Protein AF-A0A350PJL9-F1 (afdb_monomer_lite)

pLDDT: mean 74.06, std 8.81, range [49.69, 87.19]

Foldseek 3Di:
DPDDDPPDPPNDDQDQQQKWKAFPQQDDQDQLHDHRVQWDHKDDKDKDWDWDWDDDPPDTDTDTDDIDIDDMDIDGFADPGSGNLVSVVVLCVQQLDDDPPDPVSVPTDGDLVSNCNSRPKMKMFGADPVRDTPDIDIHGSDDDPDDDFQDDDDPPDPDTRD

Radius of gyration: 21.37 Å; chains: 1; bounding box: 62×48×53 Å

Structure (mmCIF, N/CA/C/O backbone):
data_AF-A0A350PJL9-F1
#
_entry.id   AF-A0A350PJL9-F1
#
loop_
_atom_site.group_PDB
_atom_site.id
_atom_site.type_symbol
_atom_site.label_atom_id
_atom_site.label_alt_id
_atom_site.label_comp_id
_atom_site.label_asym_id
_atom_site.label_entity_id
_atom_site.label_seq_id
_atom_site.pdbx_PDB_ins_code
_atom_site.Cartn_x
_atom_site.Cartn_y
_atom_site.Cartn_z
_atom_site.occupancy
_atom_site.B_iso_or_equiv
_atom_site.auth_seq_id
_atom_site.auth_comp_id
_atom_site.auth_asym_id
_atom_site.auth_atom_id
_atom_site.pdbx_PDB_model_num
ATOM 1 N N . MET A 1 1 ? -29.716 -19.886 12.839 1.00 49.69 1 MET A N 1
ATOM 2 C CA . MET A 1 1 ? -28.541 -18.990 12.849 1.00 49.69 1 MET A CA 1
ATOM 3 C C . MET A 1 1 ? -28.978 -17.708 13.531 1.00 49.69 1 MET A C 1
ATOM 5 O O . MET A 1 1 ? -29.815 -17.016 12.969 1.00 49.69 1 MET A O 1
ATOM 9 N N . ALA A 1 2 ? -28.559 -17.465 14.775 1.00 56.47 2 ALA A N 1
ATOM 10 C CA . ALA A 1 2 ? -28.915 -16.226 15.466 1.00 56.47 2 ALA A CA 1
ATOM 11 C C . ALA A 1 2 ? -28.361 -15.039 14.662 1.00 56.47 2 ALA A C 1
ATOM 13 O O . ALA A 1 2 ? -27.199 -15.070 14.257 1.00 56.47 2 ALA A O 1
ATOM 14 N N . SER A 1 3 ? -29.196 -14.040 14.373 1.00 57.94 3 SER A N 1
ATOM 15 C CA . SER A 1 3 ? -28.749 -12.837 13.674 1.00 57.94 3 SER A CA 1
ATOM 16 C C . SER A 1 3 ? -27.762 -12.092 14.570 1.00 57.94 3 SER A C 1
ATOM 18 O O . SER A 1 3 ? -28.158 -11.637 15.645 1.00 57.94 3 SER A O 1
ATOM 20 N N . LEU A 1 4 ? -26.503 -11.954 14.143 1.00 60.88 4 LEU A N 1
ATOM 21 C CA . LEU A 1 4 ? -25.601 -10.986 14.762 1.00 60.88 4 LEU A CA 1
ATOM 22 C C . LEU A 1 4 ? -26.215 -9.596 14.570 1.00 60.88 4 LEU A C 1
ATOM 24 O O . LEU A 1 4 ? -26.468 -9.169 13.445 1.00 60.88 4 LEU A O 1
ATOM 28 N N . PHE A 1 5 ? -26.486 -8.916 15.677 1.00 66.56 5 PHE A N 1
ATOM 29 C CA . PHE A 1 5 ? -27.060 -7.575 15.700 1.00 66.56 5 PHE A CA 1
ATOM 30 C C . PHE A 1 5 ? -26.157 -6.660 16.525 1.00 66.56 5 PHE A C 1
ATOM 32 O O . PHE A 1 5 ? -25.602 -7.110 17.524 1.00 66.56 5 PHE A O 1
ATOM 39 N N . TRP A 1 6 ? -26.043 -5.381 16.150 1.00 65.44 6 TRP A N 1
ATOM 40 C CA . TRP A 1 6 ? -25.124 -4.404 16.763 1.00 65.44 6 TRP A CA 1
ATOM 41 C C . TRP A 1 6 ? -25.277 -4.217 18.283 1.00 65.44 6 TRP A C 1
ATOM 43 O O . TRP A 1 6 ? -24.385 -3.677 18.923 1.00 65.44 6 TRP A O 1
ATOM 53 N N . GLY A 1 7 ? -26.396 -4.653 18.868 1.00 61.81 7 GLY A N 1
ATOM 54 C CA . GLY A 1 7 ? -26.615 -4.650 20.319 1.00 61.81 7 GLY A CA 1
ATOM 55 C C . GLY A 1 7 ? -26.045 -5.863 21.068 1.00 61.81 7 GLY A C 1
ATOM 56 O O . GLY A 1 7 ? -26.159 -5.924 22.288 1.00 61.81 7 GLY A O 1
ATOM 57 N N . GLN A 1 8 ? -25.481 -6.853 20.373 1.00 62.75 8 GLN A N 1
ATOM 58 C CA . GLN A 1 8 ? -24.881 -8.034 20.993 1.00 62.75 8 GLN A CA 1
ATOM 59 C C . GLN A 1 8 ? -23.389 -7.806 21.240 1.00 62.75 8 GLN A C 1
ATOM 61 O O . GLN A 1 8 ? -22.681 -7.346 20.351 1.00 62.75 8 GLN A O 1
ATOM 66 N N . ALA A 1 9 ? -22.894 -8.205 22.416 1.00 63.91 9 ALA A N 1
ATOM 67 C CA . ALA A 1 9 ? -21.483 -8.065 22.796 1.00 63.91 9 ALA A CA 1
ATOM 68 C C . ALA A 1 9 ? -20.503 -8.746 21.817 1.00 63.91 9 ALA A C 1
ATOM 70 O O . ALA A 1 9 ? -19.344 -8.360 21.738 1.00 63.91 9 ALA A O 1
ATOM 71 N N . ASN A 1 10 ? -20.980 -9.722 21.039 1.00 64.88 10 ASN A N 1
ATOM 72 C CA . ASN A 1 10 ? -20.177 -10.449 20.054 1.00 64.88 10 ASN A CA 1
ATOM 73 C C . ASN A 1 10 ? -20.185 -9.797 18.654 1.00 64.88 10 ASN A C 1
ATOM 75 O O . ASN A 1 10 ? -19.538 -10.309 17.744 1.00 64.88 10 ASN A O 1
ATOM 79 N N . ALA A 1 11 ? -20.936 -8.709 18.449 1.00 64.75 11 ALA A N 1
ATOM 80 C CA . ALA A 1 11 ? -21.011 -7.978 17.187 1.00 64.75 11 ALA A CA 1
ATOM 81 C C . ALA A 1 11 ? -20.139 -6.715 17.248 1.00 64.75 11 ALA A C 1
ATOM 83 O O . ALA A 1 11 ? -20.639 -5.591 17.294 1.00 64.75 11 ALA A O 1
ATOM 84 N N . GLU A 1 12 ? -18.819 -6.898 17.259 1.00 69.06 12 GLU A N 1
ATOM 85 C CA . GLU A 1 12 ? -17.875 -5.780 17.247 1.00 69.06 12 GLU A CA 1
ATOM 86 C C . GLU A 1 12 ? -17.534 -5.359 15.804 1.00 69.06 12 GLU A C 1
ATOM 88 O O . GLU A 1 12 ? -17.059 -6.183 15.015 1.00 69.06 12 GLU A O 1
ATOM 93 N N . PRO A 1 13 ? -17.743 -4.083 15.414 1.00 76.44 13 PRO A N 1
ATOM 94 C CA . PRO A 1 13 ? -17.308 -3.606 14.109 1.00 76.44 13 PRO A CA 1
ATOM 95 C C . PRO A 1 13 ? -15.784 -3.511 14.042 1.00 76.44 13 PRO A C 1
ATOM 97 O O . PRO A 1 13 ? -15.120 -3.050 14.975 1.00 76.44 13 PRO A O 1
ATOM 100 N N . LYS A 1 14 ? -15.241 -3.833 12.868 1.00 77.00 14 LYS A N 1
ATOM 101 C CA . LYS A 1 14 ? -13.871 -3.485 12.484 1.00 77.00 14 LYS A CA 1
ATOM 102 C C . LYS A 1 14 ? -13.669 -1.971 12.599 1.00 77.00 14 LYS A C 1
ATOM 104 O O . LYS A 1 14 ? -14.412 -1.197 11.997 1.00 77.00 14 LYS A O 1
ATOM 109 N N . ARG A 1 15 ? -12.652 -1.545 13.350 1.00 77.31 15 ARG A N 1
ATOM 110 C CA . ARG A 1 15 ? -12.354 -0.123 13.584 1.00 77.31 15 ARG A CA 1
ATOM 111 C C . ARG A 1 15 ? -11.229 0.342 12.668 1.00 77.31 15 ARG A C 1
ATOM 113 O O . ARG A 1 15 ? -10.249 -0.376 12.492 1.00 77.31 15 ARG A O 1
ATOM 120 N N . GLN A 1 16 ? -11.375 1.537 12.098 1.00 76.19 16 GLN A N 1
ATOM 121 C CA . GLN A 1 16 ? -10.432 2.083 11.113 1.00 76.19 16 GLN A CA 1
ATOM 122 C C . GLN A 1 16 ? -9.028 2.319 11.679 1.00 76.19 16 GLN A C 1
ATOM 124 O O . GLN A 1 16 ? -8.069 2.150 10.947 1.00 76.19 16 GLN A O 1
ATOM 129 N N . PHE A 1 17 ? -8.907 2.661 12.962 1.00 76.31 17 PHE A N 1
ATOM 130 C CA . PHE A 1 17 ? -7.625 2.958 13.610 1.00 76.31 17 PHE A CA 1
ATOM 131 C C . PHE A 1 17 ? -6.869 1.716 14.109 1.00 76.31 17 PHE A C 1
ATOM 133 O O . PHE A 1 17 ? -5.733 1.834 14.546 1.00 76.31 17 PHE A O 1
ATOM 140 N N . ARG A 1 18 ? -7.492 0.528 14.104 1.00 81.25 18 ARG A N 1
ATOM 141 C CA . ARG A 1 18 ? -6.859 -0.708 14.596 1.00 81.25 18 ARG A CA 1
ATOM 142 C C . ARG A 1 18 ? -6.216 -1.466 13.447 1.00 81.25 18 ARG A C 1
ATOM 144 O O . ARG A 1 18 ? -6.742 -2.487 13.003 1.00 81.25 18 ARG A O 1
ATOM 151 N N . PHE A 1 19 ? -5.106 -0.941 12.955 1.00 83.62 19 PHE A N 1
ATOM 152 C CA . PHE A 1 19 ? -4.306 -1.576 11.919 1.00 83.62 19 PHE A CA 1
ATOM 153 C C . PHE A 1 19 ? -2.818 -1.465 12.239 1.00 83.62 19 PHE A C 1
ATOM 155 O O . PHE A 1 19 ? -2.394 -0.572 12.963 1.00 83.62 19 PHE A O 1
ATOM 162 N N . GLU A 1 20 ? -2.049 -2.383 11.677 1.00 82.75 20 GLU A N 1
ATOM 163 C CA . GLU A 1 20 ? -0.596 -2.419 11.747 1.00 82.75 20 GLU A CA 1
ATOM 164 C C . GLU A 1 20 ? -0.061 -2.606 10.333 1.00 82.75 20 GLU A C 1
ATOM 166 O O . GLU A 1 20 ? -0.588 -3.413 9.562 1.00 82.75 20 GLU A O 1
ATOM 171 N N . LEU A 1 21 ? 0.981 -1.861 9.979 1.00 81.94 21 LEU A N 1
ATOM 172 C CA . LEU A 1 21 ? 1.685 -2.028 8.716 1.00 81.94 21 LEU A CA 1
ATOM 173 C C . 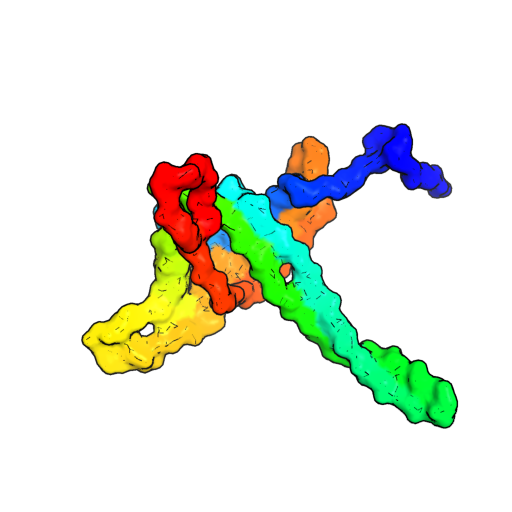LEU A 1 21 ? 3.154 -2.311 9.006 1.00 81.94 21 LEU A C 1
ATOM 175 O O . LEU A 1 21 ? 3.800 -1.570 9.738 1.00 81.94 21 LEU A O 1
ATOM 179 N N . SER A 1 22 ? 3.674 -3.392 8.430 1.00 79.94 22 SER A N 1
ATOM 180 C CA . SER A 1 22 ? 5.057 -3.828 8.630 1.00 79.94 22 SER A CA 1
ATOM 181 C C . SER A 1 22 ? 5.737 -4.159 7.305 1.00 79.94 22 SER A C 1
ATOM 183 O O . SER A 1 22 ? 5.119 -4.764 6.423 1.00 79.94 22 SER A O 1
ATOM 185 N N . PHE A 1 23 ? 7.028 -3.853 7.208 1.00 78.06 23 PHE A N 1
ATOM 186 C CA . PHE A 1 23 ? 7.879 -4.165 6.059 1.00 78.06 23 PHE A CA 1
ATOM 187 C C . PHE A 1 23 ? 8.738 -5.392 6.362 1.00 78.06 23 PHE A C 1
ATOM 189 O O . PHE A 1 23 ? 9.542 -5.352 7.284 1.00 78.06 23 PHE A O 1
ATOM 196 N N . THR A 1 24 ? 8.626 -6.491 5.611 1.00 70.12 24 THR A N 1
ATOM 197 C CA . THR A 1 24 ? 9.296 -7.751 5.999 1.00 70.12 24 THR A CA 1
ATOM 198 C C . THR A 1 24 ? 10.822 -7.665 6.030 1.00 70.12 24 THR A C 1
ATOM 200 O O . THR A 1 24 ? 11.441 -8.409 6.784 1.00 70.12 24 THR A O 1
ATOM 203 N N . SER A 1 25 ? 11.431 -6.798 5.212 1.00 66.19 25 SER A N 1
ATOM 204 C CA . SER A 1 25 ? 12.894 -6.648 5.138 1.00 66.19 25 SER A CA 1
ATOM 205 C C . SER A 1 25 ? 13.449 -5.501 5.992 1.00 66.19 25 SER A C 1
ATOM 207 O O . SER A 1 25 ? 14.666 -5.359 6.074 1.00 66.19 25 SER A O 1
ATOM 209 N N . ARG A 1 26 ? 12.577 -4.675 6.581 1.00 65.56 26 ARG A N 1
ATOM 210 C CA . ARG A 1 26 ? 12.925 -3.462 7.343 1.00 65.56 26 ARG A CA 1
ATOM 211 C C . ARG A 1 26 ? 12.054 -3.332 8.594 1.00 65.56 26 ARG A C 1
ATOM 213 O O . ARG A 1 26 ? 11.470 -2.282 8.855 1.00 65.56 26 ARG A O 1
ATOM 220 N N . ASN A 1 27 ? 11.885 -4.449 9.302 1.00 58.38 27 ASN A N 1
ATOM 221 C CA . ASN A 1 27 ? 11.105 -4.536 10.533 1.00 58.38 27 ASN A CA 1
ATOM 222 C C . ASN A 1 27 ? 12.058 -4.662 11.723 1.00 58.38 27 ASN A C 1
ATOM 224 O O . ASN A 1 27 ? 12.605 -5.742 11.956 1.00 58.38 27 ASN A O 1
ATOM 228 N N . GLY A 1 28 ? 12.239 -3.573 12.466 1.00 58.50 28 GLY A N 1
ATOM 229 C CA . GLY A 1 28 ? 13.127 -3.536 13.619 1.00 58.50 28 GLY A CA 1
ATOM 230 C C . GLY A 1 28 ? 13.352 -2.126 14.156 1.00 58.50 28 GLY A C 1
ATOM 231 O O . GLY A 1 28 ? 12.672 -1.179 13.765 1.00 58.50 28 GLY A O 1
ATOM 232 N N . ASP A 1 29 ? 14.318 -2.025 15.068 1.00 57.38 29 ASP A N 1
ATOM 233 C CA . ASP A 1 29 ? 14.743 -0.782 15.720 1.00 57.38 29 ASP A CA 1
ATOM 234 C C . ASP A 1 29 ? 16.112 -0.298 15.194 1.00 57.38 29 ASP A C 1
ATOM 236 O O . ASP A 1 29 ? 16.807 0.467 15.866 1.00 57.38 29 ASP A O 1
ATOM 240 N N . GLN A 1 30 ? 16.566 -0.792 14.032 1.00 55.41 30 GLN A N 1
ATOM 241 C CA . GLN A 1 30 ? 17.862 -0.402 13.476 1.00 55.41 30 GLN A CA 1
ATOM 242 C C . GLN A 1 30 ? 17.771 0.864 12.609 1.00 55.41 30 GLN A C 1
ATOM 244 O O . GLN A 1 30 ? 16.715 1.173 12.053 1.00 55.41 30 GLN A O 1
ATOM 249 N N . PRO A 1 31 ? 18.887 1.602 12.438 1.00 52.00 31 PRO A N 1
ATOM 250 C CA . PRO A 1 31 ? 18.950 2.714 11.496 1.00 52.00 31 PRO A CA 1
ATOM 251 C C . PRO A 1 31 ? 18.600 2.240 10.077 1.00 52.00 31 PRO A C 1
ATOM 253 O O . PRO A 1 31 ? 19.345 1.462 9.478 1.00 52.00 31 PRO A O 1
ATOM 256 N N . GLY A 1 32 ? 17.469 2.705 9.544 1.00 56.50 32 GLY A N 1
ATOM 257 C CA . GLY A 1 32 ? 16.954 2.306 8.231 1.00 56.50 32 GLY A CA 1
ATOM 258 C C . GLY A 1 32 ? 15.740 1.372 8.264 1.00 56.50 32 GLY A C 1
ATOM 259 O O . GLY A 1 32 ? 15.162 1.128 7.202 1.00 56.50 32 GLY A O 1
ATOM 260 N N . ASP A 1 33 ? 15.335 0.883 9.437 1.00 65.19 33 ASP A N 1
ATOM 261 C CA . ASP A 1 33 ? 14.074 0.163 9.608 1.00 65.19 33 ASP A CA 1
ATOM 262 C C . ASP A 1 33 ? 12.888 1.129 9.683 1.00 65.19 33 ASP A C 1
ATOM 264 O O . ASP A 1 33 ? 13.023 2.280 10.101 1.00 65.19 33 ASP A O 1
ATOM 268 N N . ILE A 1 34 ? 11.714 0.650 9.271 1.00 67.00 34 ILE A N 1
ATOM 269 C CA . ILE A 1 34 ? 10.460 1.398 9.367 1.00 67.00 34 ILE A CA 1
ATOM 270 C C . ILE A 1 34 ? 9.616 0.704 10.437 1.00 67.00 34 ILE A C 1
ATOM 272 O O . ILE A 1 34 ? 8.940 -0.291 10.141 1.00 67.00 34 ILE A O 1
ATOM 276 N N . PRO A 1 35 ? 9.683 1.166 11.695 1.00 70.12 35 PRO A N 1
ATOM 277 C CA . PRO A 1 35 ? 8.973 0.511 12.774 1.00 70.12 35 PRO A CA 1
ATOM 278 C C . PRO A 1 35 ? 7.461 0.726 12.645 1.00 70.12 35 PRO A C 1
ATOM 280 O O . PRO A 1 35 ? 6.987 1.773 12.221 1.00 70.12 35 PRO A O 1
ATOM 283 N N . VAL A 1 36 ? 6.678 -0.272 13.058 1.00 74.50 36 VAL A N 1
ATOM 284 C CA . VAL A 1 36 ? 5.210 -0.299 12.876 1.00 74.50 36 VAL A CA 1
ATOM 285 C C . VAL A 1 36 ? 4.504 0.907 13.517 1.00 74.50 36 VAL A C 1
ATOM 287 O O . VAL A 1 36 ? 3.453 1.333 13.043 1.00 74.50 36 VAL A O 1
ATOM 290 N N . TRP A 1 37 ? 5.082 1.480 14.577 1.00 72.94 37 TRP A N 1
ATOM 291 C CA . TRP A 1 37 ? 4.497 2.593 15.328 1.00 72.94 37 TRP A CA 1
ATOM 292 C C . TRP A 1 37 ? 4.590 3.952 14.626 1.00 72.94 37 TRP A C 1
ATOM 294 O O . TRP A 1 37 ? 3.895 4.877 15.042 1.00 72.94 37 TRP A O 1
ATOM 304 N N . THR A 1 38 ? 5.407 4.100 13.578 1.00 73.56 38 THR A N 1
ATOM 305 C CA . THR A 1 38 ? 5.494 5.369 12.836 1.00 73.56 38 THR A CA 1
ATOM 306 C C . THR A 1 38 ? 4.364 5.538 11.833 1.00 73.56 38 THR A C 1
ATOM 308 O O . THR A 1 38 ? 4.121 6.641 11.356 1.00 73.56 38 THR A O 1
ATOM 311 N N . VAL A 1 39 ? 3.628 4.474 11.513 1.00 78.88 39 VAL A N 1
ATOM 312 C CA . VAL A 1 39 ? 2.559 4.515 10.514 1.00 78.88 39 VAL A CA 1
ATOM 313 C C . VAL A 1 39 ? 1.326 5.225 11.078 1.00 78.88 39 VAL A C 1
ATOM 315 O O . VAL A 1 39 ? 0.713 4.758 12.036 1.00 78.88 39 VAL A O 1
ATOM 318 N N . LYS A 1 40 ? 0.913 6.326 10.439 1.00 80.94 40 LYS A N 1
ATOM 319 C CA . LYS A 1 40 ? -0.266 7.110 10.838 1.00 80.94 40 LYS A CA 1
ATOM 320 C C . LYS A 1 40 ? -1.514 6.727 10.055 1.00 80.94 40 LYS A C 1
ATOM 322 O O . LYS A 1 40 ? -2.584 6.544 10.638 1.00 80.94 40 LYS A O 1
ATOM 327 N N . THR A 1 41 ? -1.407 6.618 8.732 1.00 82.94 41 THR A N 1
ATOM 328 C CA . THR A 1 41 ? -2.536 6.234 7.875 1.00 82.94 41 THR A CA 1
ATOM 329 C C . THR A 1 41 ? -2.098 5.253 6.797 1.00 82.94 41 THR A C 1
ATOM 331 O O . THR A 1 41 ? -0.975 5.317 6.307 1.00 82.94 41 THR A O 1
ATOM 334 N N . ALA A 1 42 ? -2.989 4.336 6.421 1.00 83.94 42 ALA A N 1
ATOM 335 C CA . ALA A 1 42 ? -2.795 3.435 5.292 1.00 83.94 42 ALA A CA 1
ATOM 336 C C . ALA A 1 42 ? -4.125 3.237 4.557 1.00 83.94 42 ALA A C 1
ATOM 338 O O . ALA A 1 42 ? -5.162 2.980 5.179 1.00 83.94 42 ALA A O 1
ATOM 339 N N . THR A 1 43 ? -4.114 3.349 3.229 1.00 84.50 43 THR A N 1
ATOM 340 C CA . THR A 1 43 ? -5.296 3.040 2.418 1.00 84.50 43 THR A CA 1
ATOM 341 C C . THR A 1 43 ? -5.433 1.533 2.201 1.00 84.50 43 THR A C 1
ATOM 343 O O . THR A 1 43 ? -4.455 0.788 2.131 1.00 84.50 43 THR A O 1
ATOM 346 N N . LYS A 1 44 ? -6.674 1.043 2.107 1.00 81.50 44 LYS A N 1
ATOM 347 C CA . LYS A 1 44 ? -6.918 -0.360 1.746 1.00 81.50 44 LYS A CA 1
ATOM 348 C C . LYS A 1 44 ? -6.706 -0.560 0.244 1.00 81.50 44 LYS A C 1
ATOM 350 O O . LYS A 1 44 ? -7.003 0.357 -0.525 1.00 81.50 44 LYS A O 1
ATOM 355 N N . PRO A 1 45 ? -6.275 -1.753 -0.194 1.00 83.62 45 PRO A N 1
ATOM 356 C CA . PRO A 1 45 ? -6.140 -2.038 -1.614 1.00 83.62 45 PRO A CA 1
ATOM 357 C C . PRO A 1 45 ? -7.501 -1.960 -2.315 1.00 83.62 45 PRO A C 1
ATOM 359 O O . PRO A 1 45 ? -8.479 -2.572 -1.883 1.00 83.62 45 PRO A O 1
ATOM 362 N N . VAL A 1 46 ? -7.555 -1.217 -3.421 1.00 84.88 46 VAL A N 1
ATOM 363 C CA . VAL A 1 46 ? -8.756 -1.082 -4.256 1.00 84.88 46 VAL A CA 1
ATOM 364 C C . VAL A 1 46 ? -8.533 -1.826 -5.566 1.00 84.88 46 VAL A C 1
ATOM 366 O O . VAL A 1 46 ? -7.660 -1.461 -6.356 1.00 84.88 46 VAL A O 1
ATOM 369 N N . ALA A 1 47 ? -9.339 -2.862 -5.800 1.00 84.31 47 ALA A N 1
ATOM 370 C CA . ALA A 1 47 ? -9.402 -3.563 -7.076 1.00 84.31 47 ALA A CA 1
ATOM 371 C C . ALA A 1 47 ? -10.484 -2.933 -7.957 1.00 84.31 47 ALA A C 1
ATOM 373 O O . ALA A 1 47 ? -11.651 -2.860 -7.573 1.00 84.31 47 ALA A O 1
ATOM 374 N N . GLN A 1 48 ? -10.106 -2.504 -9.155 1.00 84.38 48 GLN A N 1
ATOM 375 C CA . GLN A 1 48 ? -11.032 -2.050 -10.183 1.00 84.38 48 GLN A CA 1
ATOM 376 C C . GLN A 1 48 ? -11.142 -3.112 -11.271 1.00 84.38 48 GLN A C 1
ATOM 378 O O . GLN A 1 48 ? -10.140 -3.622 -11.766 1.00 84.38 48 GLN A O 1
ATOM 383 N N . ILE A 1 49 ? -12.371 -3.450 -11.649 1.00 83.88 49 ILE A N 1
ATOM 384 C CA . ILE A 1 49 ? -12.651 -4.398 -12.726 1.00 83.88 49 ILE A CA 1
ATOM 385 C C . ILE A 1 49 ? -13.141 -3.578 -13.913 1.00 83.88 49 ILE A C 1
ATOM 387 O O . ILE A 1 49 ? -14.208 -2.967 -13.853 1.00 83.88 49 ILE A O 1
ATOM 391 N N . SER A 1 50 ? -12.348 -3.534 -14.982 1.00 82.75 50 SER A N 1
ATOM 392 C CA . SER A 1 50 ? -12.796 -2.925 -16.240 1.00 82.75 50 SER A CA 1
ATOM 393 C C . SER A 1 50 ? -14.003 -3.691 -16.787 1.00 82.75 50 SER A C 1
ATOM 395 O O . SER A 1 50 ? -14.092 -4.902 -16.605 1.00 82.75 50 SER A O 1
ATOM 397 N N . THR A 1 51 ? -14.947 -3.012 -17.438 1.00 84.06 51 THR A N 1
ATOM 398 C CA . THR A 1 51 ? -16.098 -3.667 -18.077 1.00 84.06 51 THR A CA 1
ATOM 399 C C . THR A 1 51 ? -15.997 -3.528 -19.588 1.00 84.06 51 THR A C 1
ATOM 401 O O . THR A 1 51 ? -15.669 -2.462 -20.105 1.00 84.06 51 THR A O 1
ATOM 404 N N . ILE A 1 52 ? -16.237 -4.628 -20.297 1.00 82.94 52 ILE A N 1
ATOM 405 C CA . ILE A 1 52 ? -16.329 -4.660 -21.755 1.00 82.94 52 ILE A CA 1
ATOM 406 C C . ILE A 1 52 ? -17.813 -4.728 -22.091 1.00 82.94 52 ILE A C 1
ATOM 408 O O . ILE A 1 52 ? -18.485 -5.714 -21.785 1.00 82.94 52 ILE A O 1
ATOM 412 N N . THR A 1 53 ? -18.332 -3.663 -22.688 1.00 83.88 53 THR A N 1
ATOM 413 C CA . THR A 1 53 ? -19.725 -3.587 -23.122 1.00 83.88 53 THR A CA 1
ATOM 414 C C . THR A 1 53 ? -19.908 -4.375 -24.418 1.00 83.88 53 THR A C 1
ATOM 416 O O . THR A 1 53 ? -19.198 -4.173 -25.402 1.00 83.88 53 THR A O 1
ATOM 419 N N . HIS A 1 54 ? -20.884 -5.277 -24.436 1.00 82.56 54 HIS A N 1
ATOM 420 C CA . HIS A 1 54 ? -21.389 -5.917 -25.641 1.00 82.56 54 HIS A CA 1
ATOM 421 C C . HIS A 1 54 ? -22.848 -5.516 -25.825 1.00 82.56 54 HIS A C 1
ATOM 423 O O . HIS A 1 54 ? -23.683 -5.757 -24.954 1.00 82.56 54 HIS A O 1
ATOM 429 N N . GLN A 1 55 ? -23.152 -4.875 -26.946 1.00 80.75 55 GLN A N 1
ATOM 430 C CA . GLN A 1 55 ? -24.505 -4.435 -27.261 1.00 80.75 55 GLN A CA 1
ATOM 431 C C . GLN A 1 55 ? -25.160 -5.439 -28.204 1.00 80.75 55 GLN A C 1
ATOM 433 O O . GLN A 1 55 ? -24.573 -5.822 -29.214 1.00 80.75 55 GLN A O 1
ATOM 438 N N . TYR A 1 56 ? -26.380 -5.852 -27.871 1.00 77.19 56 TYR A N 1
ATOM 439 C CA . TYR A 1 56 ? -27.223 -6.653 -28.749 1.00 77.19 56 TYR A CA 1
ATOM 440 C C . TYR A 1 56 ? -28.630 -6.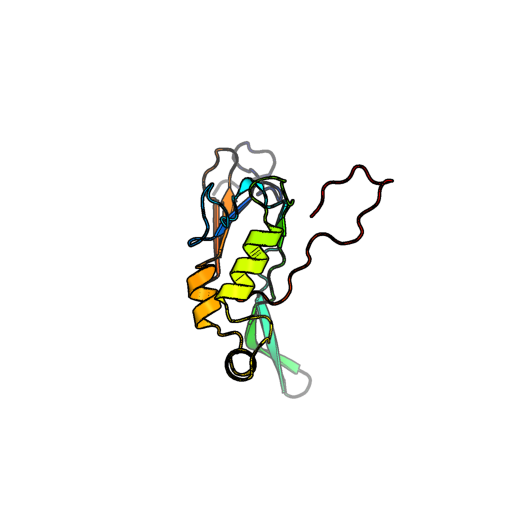051 -28.770 1.00 77.19 56 TYR A C 1
ATOM 442 O O . TYR A 1 56 ? -29.370 -6.139 -27.788 1.00 77.19 56 TYR A O 1
ATOM 450 N N . ILE A 1 57 ? -28.986 -5.434 -29.902 1.00 87.19 57 ILE A N 1
ATOM 451 C CA . ILE A 1 57 ? -30.231 -4.667 -30.090 1.00 87.19 57 ILE A CA 1
ATOM 452 C C . ILE A 1 57 ? -30.329 -3.542 -29.030 1.00 87.19 57 ILE A C 1
ATOM 454 O O . ILE A 1 57 ? -29.390 -2.759 -28.921 1.00 87.19 57 ILE A O 1
ATOM 458 N N . ASP A 1 58 ? -31.409 -3.479 -28.238 1.00 71.94 58 ASP A N 1
ATOM 459 C CA . ASP A 1 58 ? -31.666 -2.470 -27.191 1.00 71.94 58 ASP A CA 1
ATOM 460 C C . ASP A 1 58 ? -31.038 -2.833 -25.830 1.00 71.94 58 ASP A C 1
ATOM 462 O O . ASP A 1 58 ? -31.240 -2.144 -24.827 1.00 71.94 58 ASP A O 1
ATOM 466 N N . HIS A 1 59 ? -30.267 -3.923 -25.758 1.00 64.44 59 HIS A N 1
ATOM 467 C CA . HIS A 1 59 ? -29.651 -4.386 -24.519 1.00 64.44 59 HIS A CA 1
ATOM 468 C C . HIS A 1 59 ? -28.138 -4.171 -24.517 1.00 64.44 59 HIS A C 1
ATOM 470 O O . HIS A 1 59 ? -27.430 -4.511 -25.466 1.00 64.44 59 HIS A O 1
ATOM 476 N N . THR A 1 60 ? -27.634 -3.649 -23.397 1.00 78.62 60 THR A N 1
ATOM 477 C CA . THR A 1 60 ? -26.198 -3.537 -23.114 1.00 78.62 60 THR A CA 1
ATOM 478 C C . THR A 1 60 ? -25.811 -4.571 -22.063 1.00 78.62 60 THR A C 1
ATOM 480 O O . THR A 1 60 ? -26.313 -4.539 -20.940 1.00 78.62 60 THR A O 1
ATOM 483 N N . PHE A 1 61 ? -24.905 -5.477 -22.421 1.00 80.94 61 PHE A N 1
ATOM 484 C CA . PHE A 1 61 ? -24.342 -6.491 -21.534 1.00 80.94 61 PHE A CA 1
ATOM 485 C C . PHE A 1 61 ? -22.921 -6.090 -21.139 1.00 80.94 61 PHE A C 1
ATOM 487 O O . PHE A 1 61 ? -22.076 -5.864 -22.000 1.00 80.94 61 PHE A O 1
ATOM 494 N N . ASN A 1 62 ? -22.644 -6.010 -19.839 1.00 82.06 62 ASN A N 1
ATOM 495 C CA . ASN A 1 62 ? -21.313 -5.687 -19.327 1.00 82.06 62 ASN A CA 1
ATOM 496 C C . ASN A 1 62 ? -20.589 -6.977 -18.943 1.00 82.06 62 ASN A C 1
ATOM 498 O O . ASN A 1 62 ? -20.982 -7.646 -17.988 1.00 82.06 62 ASN A O 1
ATOM 502 N N . PHE A 1 63 ? -19.526 -7.315 -19.667 1.00 81.19 63 PHE A N 1
ATOM 503 C CA . PHE A 1 63 ? -18.656 -8.437 -19.332 1.00 81.19 63 PHE A CA 1
ATOM 504 C C . PHE A 1 63 ? -17.469 -7.969 -18.482 1.00 81.19 63 PHE A C 1
ATOM 506 O O . PHE A 1 63 ? -16.930 -6.886 -18.731 1.00 81.19 63 PHE A O 1
ATOM 513 N N . PRO A 1 64 ? -17.035 -8.757 -17.482 1.00 81.06 64 PRO A N 1
ATOM 514 C CA . PRO A 1 64 ? -15.865 -8.417 -16.687 1.00 81.06 64 PRO A CA 1
ATOM 515 C C . PRO A 1 64 ? -14.598 -8.503 -17.548 1.00 81.06 64 PRO A C 1
ATOM 517 O O . PRO A 1 64 ? -14.338 -9.504 -18.212 1.00 81.06 64 PRO A O 1
ATOM 520 N N . GLY A 1 65 ? -13.818 -7.431 -17.537 1.00 80.00 65 GLY A N 1
ATOM 521 C CA . GLY A 1 65 ? -12.516 -7.308 -18.178 1.00 80.00 65 GLY A CA 1
ATOM 522 C C . GLY A 1 65 ? -11.368 -7.584 -17.204 1.00 80.00 65 GLY A C 1
ATOM 523 O O . GLY A 1 65 ? -11.449 -8.430 -16.314 1.00 80.00 65 GLY A O 1
ATOM 524 N N . ARG A 1 66 ? -10.258 -6.863 -17.376 1.00 80.06 66 ARG A N 1
ATOM 525 C CA . ARG A 1 66 ? -9.057 -7.008 -16.542 1.00 80.06 66 ARG A CA 1
ATOM 526 C C . ARG A 1 66 ? -9.239 -6.319 -15.185 1.00 80.06 66 ARG A C 1
ATOM 528 O O . ARG A 1 66 ? -9.819 -5.231 -15.121 1.00 80.06 66 ARG A O 1
ATOM 535 N N . VAL A 1 67 ? -8.690 -6.940 -14.139 1.00 82.50 67 VAL A N 1
ATOM 536 C CA . VAL A 1 67 ? -8.575 -6.368 -12.790 1.00 82.50 67 VAL A CA 1
ATOM 537 C C . VAL A 1 67 ? -7.303 -5.527 -12.699 1.00 82.50 67 VAL A C 1
ATOM 539 O O . VAL A 1 67 ? -6.219 -6.010 -13.031 1.00 82.50 67 VAL A O 1
ATOM 542 N N . THR A 1 68 ? -7.430 -4.287 -12.244 1.00 83.62 68 THR A N 1
ATOM 543 C CA . THR A 1 68 ? -6.317 -3.385 -11.939 1.00 83.62 68 THR A CA 1
ATOM 544 C C . THR A 1 68 ? -6.336 -3.039 -10.454 1.00 83.62 68 THR A C 1
ATOM 546 O O . THR A 1 68 ? -7.388 -2.764 -9.879 1.00 83.62 68 THR A O 1
ATOM 549 N N . TRP A 1 69 ? -5.169 -3.078 -9.817 1.00 83.56 69 TRP A N 1
ATOM 550 C CA . TRP A 1 69 ? -5.008 -2.687 -8.417 1.00 83.56 69 TRP A CA 1
ATOM 551 C C . TRP A 1 69 ? -4.510 -1.250 -8.353 1.00 83.56 69 TRP A C 1
ATOM 553 O O . TRP A 1 69 ? -3.557 -0.899 -9.050 1.00 83.56 69 TRP A O 1
ATOM 563 N N . GLN A 1 70 ? -5.168 -0.430 -7.542 1.00 85.88 70 GLN A N 1
ATOM 564 C CA . GLN A 1 70 ? -4.758 0.953 -7.324 1.00 85.88 70 GLN A CA 1
ATOM 565 C C . GLN A 1 70 ? -3.582 1.035 -6.336 1.00 85.88 70 GLN A C 1
ATOM 567 O O . GLN A 1 70 ? -3.462 0.160 -5.470 1.00 85.88 70 GLN A O 1
ATOM 572 N N . PRO A 1 71 ? -2.720 2.065 -6.445 1.00 84.38 71 PRO A N 1
ATOM 573 C CA . PRO A 1 71 ? -1.642 2.298 -5.489 1.00 84.38 71 PRO A CA 1
ATOM 574 C C . PRO A 1 71 ? -2.170 2.449 -4.060 1.00 84.38 71 PRO A C 1
ATOM 576 O O . PRO A 1 71 ? -3.231 3.037 -3.838 1.00 84.38 71 PRO A O 1
ATOM 579 N N . ILE A 1 72 ? -1.411 1.933 -3.094 1.00 84.50 72 ILE A N 1
ATOM 580 C CA . ILE A 1 72 ? -1.670 2.155 -1.671 1.00 84.50 72 ILE A CA 1
ATOM 581 C C . ILE A 1 72 ? -0.865 3.368 -1.220 1.00 84.50 72 ILE A C 1
ATOM 583 O O . ILE A 1 72 ? 0.333 3.449 -1.485 1.00 84.50 72 ILE A O 1
ATOM 587 N N . THR A 1 73 ? -1.529 4.280 -0.518 1.00 84.44 73 THR A N 1
ATOM 588 C CA . THR A 1 73 ? -0.909 5.454 0.092 1.00 84.44 73 THR A CA 1
ATOM 589 C C . THR A 1 73 ? -0.766 5.196 1.581 1.00 84.44 73 THR A C 1
ATOM 591 O O . THR A 1 73 ? -1.729 4.793 2.239 1.00 84.44 73 THR A O 1
ATOM 594 N N . VAL A 1 74 ? 0.437 5.425 2.099 1.00 82.31 74 VAL A N 1
ATOM 595 C CA . VAL A 1 74 ? 0.768 5.311 3.519 1.00 82.31 74 VAL A CA 1
ATOM 596 C C . VAL A 1 74 ? 1.384 6.633 3.950 1.00 82.31 74 VAL A C 1
ATOM 598 O O . VAL A 1 74 ? 2.220 7.163 3.223 1.00 82.31 74 VAL A O 1
ATOM 601 N N . THR A 1 75 ? 0.968 7.156 5.101 1.00 82.75 75 THR A N 1
ATOM 602 C CA . THR A 1 75 ? 1.617 8.308 5.743 1.00 82.75 75 THR A CA 1
ATOM 603 C C . THR A 1 75 ? 2.268 7.854 7.040 1.00 82.75 75 THR A C 1
ATOM 605 O O . THR A 1 75 ? 1.692 7.037 7.772 1.00 82.75 75 THR A O 1
ATOM 608 N N . LEU A 1 76 ? 3.475 8.346 7.307 1.00 78.94 76 LEU A N 1
ATOM 609 C CA . LEU A 1 76 ? 4.271 7.958 8.464 1.00 78.94 76 LEU A CA 1
ATOM 610 C C . LEU A 1 76 ? 4.756 9.216 9.176 1.00 78.94 76 LEU A C 1
ATOM 612 O O . LEU A 1 76 ? 5.227 10.128 8.524 1.00 78.94 76 LEU A O 1
ATOM 616 N N . VAL A 1 77 ? 4.673 9.252 10.502 1.00 78.44 77 VAL A N 1
ATOM 617 C CA . VAL A 1 77 ? 5.265 10.337 11.293 1.00 78.44 77 VAL A CA 1
ATOM 618 C C . VAL A 1 77 ? 6.773 10.127 11.342 1.00 78.44 77 VAL A C 1
ATOM 620 O O . VAL A 1 77 ? 7.199 9.052 11.769 1.00 78.44 77 VAL A O 1
ATOM 623 N N . ASP A 1 78 ? 7.562 11.129 10.947 1.00 74.62 78 ASP A N 1
ATOM 624 C CA . ASP A 1 78 ? 9.029 11.065 10.967 1.00 74.62 78 ASP A CA 1
ATOM 625 C C . ASP A 1 78 ? 9.571 11.383 12.376 1.00 74.62 78 ASP A C 1
ATOM 627 O O . ASP A 1 78 ? 9.471 12.524 12.844 1.00 74.62 78 ASP A O 1
ATOM 631 N N . PRO A 1 79 ? 10.110 10.397 13.118 1.00 69.94 79 PRO A N 1
ATOM 632 C CA . PRO A 1 79 ? 10.709 10.626 14.416 1.00 69.94 79 PRO A CA 1
ATOM 633 C C . PRO A 1 79 ? 12.195 10.983 14.274 1.00 69.94 79 PRO A C 1
ATOM 635 O O . PRO A 1 79 ? 12.897 10.539 13.374 1.00 69.94 79 PRO A O 1
ATOM 638 N N . VAL A 1 80 ? 12.738 11.704 15.258 1.00 67.69 80 VAL A N 1
ATOM 639 C CA . VAL A 1 80 ? 14.176 12.053 15.294 1.00 67.69 80 VAL A CA 1
ATOM 640 C C . VAL A 1 80 ? 15.080 10.806 15.315 1.00 67.69 80 VAL A C 1
ATOM 642 O O . VAL A 1 80 ? 16.242 10.861 14.918 1.00 67.69 80 VAL A O 1
ATOM 645 N N . ASN A 1 81 ? 14.568 9.676 15.807 1.00 65.00 81 ASN A N 1
ATOM 646 C CA . ASN A 1 81 ? 15.257 8.393 15.787 1.00 65.00 81 ASN A CA 1
ATOM 647 C C . ASN A 1 81 ? 14.225 7.247 15.795 1.00 65.00 81 ASN A C 1
ATOM 649 O O . ASN A 1 81 ? 13.444 7.182 16.751 1.00 65.00 81 ASN A O 1
ATOM 653 N N . PRO A 1 82 ? 14.215 6.332 14.808 1.00 63.69 82 PRO A N 1
ATOM 654 C CA . PRO A 1 82 ? 15.013 6.312 13.574 1.00 63.69 82 PRO A CA 1
ATOM 655 C C . PRO A 1 82 ? 14.537 7.352 12.546 1.00 63.69 82 PRO A C 1
ATOM 657 O O . PRO A 1 82 ? 13.341 7.501 12.346 1.00 63.69 82 PRO A O 1
ATOM 660 N N . ASP A 1 83 ? 15.472 8.020 11.864 1.00 73.44 83 ASP A N 1
ATOM 661 C CA . ASP A 1 83 ? 15.170 8.956 10.768 1.00 73.44 83 ASP A CA 1
ATOM 662 C C . ASP A 1 83 ? 14.566 8.190 9.573 1.00 73.44 83 ASP A C 1
ATOM 664 O O . ASP A 1 83 ? 15.261 7.424 8.885 1.00 73.44 83 ASP A O 1
ATOM 668 N N . LEU A 1 84 ? 13.257 8.358 9.348 1.00 72.94 84 LEU A N 1
ATOM 669 C CA . LEU A 1 84 ? 12.544 7.677 8.267 1.00 72.94 84 LEU A CA 1
ATOM 670 C C . LEU A 1 84 ? 12.860 8.313 6.924 1.00 72.94 84 LEU A C 1
ATOM 672 O O . LEU A 1 84 ? 12.954 7.600 5.923 1.00 72.94 84 LEU A O 1
ATOM 676 N N . SER A 1 85 ? 13.063 9.627 6.894 1.00 75.75 85 SER A N 1
ATOM 677 C CA . SER A 1 85 ? 13.465 10.343 5.688 1.00 75.75 85 SER A CA 1
ATOM 678 C C . SER A 1 85 ? 14.771 9.769 5.131 1.00 75.75 85 SER A C 1
ATOM 680 O O . SER A 1 85 ? 14.863 9.426 3.947 1.00 75.75 85 SER A O 1
ATOM 682 N N . PHE A 1 86 ? 15.759 9.538 5.996 1.00 76.12 86 PHE A N 1
ATOM 683 C CA . PHE A 1 86 ? 16.995 8.855 5.634 1.00 76.12 86 PHE A CA 1
ATOM 684 C C . PHE A 1 86 ? 16.760 7.387 5.258 1.00 76.12 86 PHE A C 1
ATOM 686 O O . PHE A 1 86 ? 17.329 6.914 4.272 1.00 76.12 86 PHE A O 1
ATOM 693 N N . ALA A 1 87 ? 15.904 6.663 5.988 1.00 76.19 87 ALA A N 1
ATOM 694 C CA . ALA A 1 87 ? 15.580 5.272 5.674 1.00 76.19 87 ALA A CA 1
ATOM 695 C C . ALA A 1 87 ? 15.006 5.124 4.255 1.00 76.19 87 ALA A C 1
ATOM 697 O O . ALA A 1 87 ? 15.469 4.267 3.499 1.00 76.19 87 ALA A O 1
ATOM 698 N N . PHE A 1 88 ? 14.054 5.979 3.869 1.00 75.69 88 PHE A N 1
ATOM 699 C CA . PHE A 1 88 ? 13.450 6.002 2.536 1.00 75.69 88 PHE A CA 1
ATOM 700 C C . PHE A 1 88 ? 14.421 6.481 1.453 1.00 75.69 88 PHE A C 1
ATOM 702 O O . PHE A 1 88 ? 14.412 5.938 0.344 1.00 75.69 88 PHE A O 1
ATOM 709 N N . LEU A 1 89 ? 15.312 7.425 1.763 1.00 77.06 89 LEU A N 1
ATOM 710 C CA . LEU A 1 89 ? 16.373 7.832 0.843 1.00 77.06 89 LEU A CA 1
ATOM 711 C C . LEU A 1 89 ? 17.380 6.696 0.602 1.00 77.06 89 LEU A C 1
ATOM 713 O O . LEU A 1 89 ? 17.759 6.453 -0.542 1.00 77.06 89 LEU A O 1
ATOM 717 N N . ASP A 1 90 ? 17.756 5.941 1.637 1.00 78.50 90 ASP A N 1
ATOM 718 C CA . ASP A 1 90 ? 18.579 4.732 1.504 1.00 78.50 90 ASP A CA 1
ATOM 719 C C . ASP A 1 90 ? 17.851 3.631 0.713 1.00 78.50 90 ASP A C 1
ATOM 721 O O . ASP A 1 90 ? 18.484 2.937 -0.086 1.00 78.50 90 ASP A O 1
ATOM 725 N N . ILE A 1 91 ? 16.521 3.499 0.855 1.00 77.19 91 ILE A N 1
ATOM 726 C CA . ILE A 1 91 ? 15.715 2.602 0.006 1.00 77.19 91 ILE A CA 1
ATOM 727 C C . ILE A 1 91 ? 15.850 2.996 -1.459 1.00 77.19 91 ILE A C 1
ATOM 729 O O . ILE A 1 91 ? 16.150 2.138 -2.287 1.00 77.19 91 ILE A O 1
ATOM 733 N N . LEU A 1 92 ? 15.655 4.275 -1.787 1.00 76.31 92 LEU A N 1
ATOM 734 C CA . LEU A 1 92 ? 15.808 4.763 -3.158 1.00 76.31 92 LEU A CA 1
ATOM 735 C C . LEU A 1 92 ? 17.242 4.560 -3.663 1.00 76.31 92 LEU A C 1
ATOM 737 O O . LEU A 1 92 ? 17.437 4.082 -4.783 1.00 76.31 92 LEU A O 1
ATOM 741 N N . GLY A 1 93 ? 18.232 4.843 -2.813 1.00 74.12 93 GLY A N 1
ATOM 742 C CA . GLY A 1 93 ? 19.654 4.616 -3.057 1.00 74.12 93 GLY A CA 1
ATOM 743 C C . GLY A 1 93 ? 19.970 3.183 -3.477 1.00 74.12 93 GLY A C 1
ATOM 744 O O . GLY A 1 93 ? 20.582 2.939 -4.521 1.00 74.12 93 GLY A O 1
ATOM 745 N N . LYS A 1 94 ? 19.512 2.221 -2.672 1.00 73.31 94 LYS A N 1
ATOM 746 C CA . LYS A 1 94 ? 19.687 0.782 -2.912 1.00 73.31 94 LYS A CA 1
ATOM 747 C C . LYS A 1 94 ? 18.840 0.270 -4.071 1.00 73.31 94 LYS A C 1
ATOM 749 O O . LYS A 1 94 ? 19.300 -0.608 -4.790 1.00 73.31 94 LYS A O 1
ATOM 754 N N . ALA A 1 95 ? 17.669 0.859 -4.309 1.00 69.31 95 ALA A N 1
ATOM 755 C CA . ALA A 1 95 ? 16.802 0.538 -5.440 1.00 69.31 95 ALA A CA 1
ATOM 756 C C . ALA A 1 95 ? 17.360 0.991 -6.804 1.00 69.31 95 ALA A C 1
ATOM 758 O O . ALA A 1 95 ? 16.790 0.655 -7.845 1.00 69.31 95 ALA A O 1
ATOM 759 N N . GLY A 1 96 ? 18.465 1.748 -6.807 1.00 65.75 96 GLY A N 1
ATOM 760 C CA . GLY A 1 96 ? 19.199 2.148 -8.007 1.00 65.75 96 GLY A CA 1
ATOM 761 C C . GLY A 1 96 ? 19.253 3.657 -8.249 1.00 65.75 96 GLY A C 1
ATOM 762 O O . GLY A 1 96 ? 19.879 4.076 -9.221 1.00 65.75 96 GLY A O 1
ATOM 763 N N . TYR A 1 97 ? 18.641 4.486 -7.395 1.00 67.88 97 TYR A N 1
ATOM 764 C CA . TYR A 1 97 ? 18.745 5.941 -7.502 1.00 67.88 97 TYR A CA 1
ATOM 765 C C . TYR A 1 97 ? 20.069 6.413 -6.906 1.00 67.88 97 TYR A C 1
ATOM 767 O O . TYR A 1 97 ? 20.227 6.522 -5.695 1.00 67.88 97 TYR A O 1
ATOM 775 N N . LYS A 1 98 ? 21.047 6.702 -7.760 1.00 64.44 98 LYS A N 1
ATOM 776 C CA . LYS A 1 98 ? 22.338 7.244 -7.335 1.00 64.44 98 LYS A CA 1
ATOM 777 C C . LYS A 1 98 ? 22.523 8.641 -7.899 1.00 64.44 98 LYS A C 1
ATOM 779 O O . LYS A 1 98 ? 22.218 8.883 -9.064 1.00 64.44 98 LYS A O 1
ATOM 784 N N . TYR A 1 99 ? 23.067 9.542 -7.084 1.00 61.12 99 TYR A N 1
ATOM 785 C CA . TYR A 1 99 ? 23.466 10.865 -7.551 1.00 61.12 99 TYR A CA 1
ATOM 786 C C . TYR A 1 99 ? 24.496 10.711 -8.685 1.00 61.12 99 TYR A C 1
ATOM 788 O O . TYR A 1 99 ? 25.514 10.036 -8.491 1.00 61.12 99 TYR A O 1
ATOM 796 N N . PRO A 1 100 ? 24.228 11.260 -9.883 1.00 61.12 100 PRO A N 1
ATOM 797 C CA . PRO A 1 100 ? 25.075 11.038 -11.045 1.00 61.12 100 PRO A CA 1
ATOM 798 C C . PRO A 1 100 ? 26.342 11.899 -10.952 1.00 61.12 100 PRO A C 1
ATOM 800 O O . PRO A 1 100 ? 26.387 13.009 -11.468 1.00 61.12 100 PRO A O 1
ATOM 803 N N . ASP A 1 101 ? 27.380 11.375 -10.301 1.00 64.50 101 ASP A N 1
ATOM 804 C CA . ASP A 1 101 ? 28.720 11.992 -10.246 1.00 64.50 101 ASP A CA 1
ATOM 805 C C . ASP A 1 101 ? 29.639 11.469 -11.378 1.00 64.50 101 ASP A C 1
ATOM 807 O O . ASP A 1 101 ? 30.698 12.005 -11.684 1.00 64.50 101 ASP A O 1
ATOM 811 N N . THR A 1 102 ? 29.250 10.382 -12.058 1.00 62.88 102 THR A N 1
ATOM 812 C CA . THR A 1 102 ? 30.049 9.744 -13.123 1.00 62.88 102 THR A CA 1
ATOM 813 C C . THR A 1 102 ? 29.142 9.068 -14.161 1.00 62.88 102 THR A C 1
ATOM 815 O O . THR A 1 102 ? 28.092 8.537 -13.802 1.00 62.88 102 THR A O 1
ATOM 818 N N . ASP A 1 103 ? 29.558 9.006 -15.437 1.00 59.31 103 ASP A N 1
ATOM 819 C CA . ASP A 1 103 ? 28.798 8.390 -16.555 1.00 59.31 103 ASP A CA 1
ATOM 820 C C . ASP A 1 103 ? 28.340 6.945 -16.264 1.00 59.31 103 ASP A C 1
ATOM 822 O O . ASP A 1 103 ? 27.241 6.542 -16.630 1.00 59.31 103 ASP A O 1
ATOM 826 N N . SER A 1 104 ? 29.150 6.173 -15.532 1.00 61.03 104 SER A N 1
ATOM 827 C CA . SER A 1 104 ? 28.818 4.800 -15.113 1.00 61.03 104 SER A CA 1
ATOM 828 C C . SER A 1 104 ? 27.608 4.737 -14.166 1.00 61.03 104 SER A C 1
ATOM 830 O O . SER A 1 104 ? 26.799 3.815 -14.241 1.00 61.03 104 SER A O 1
ATOM 832 N N . ILE A 1 105 ? 27.448 5.745 -13.304 1.00 60.84 105 ILE A N 1
ATOM 833 C CA . ILE A 1 105 ? 26.348 5.846 -12.338 1.00 60.84 105 ILE A CA 1
ATOM 834 C C . ILE A 1 105 ? 25.083 6.376 -13.022 1.00 60.84 105 ILE A C 1
ATOM 836 O O . ILE A 1 105 ? 23.994 5.897 -12.730 1.00 60.84 105 ILE A O 1
ATOM 840 N N . ALA A 1 106 ? 25.225 7.281 -13.996 1.00 59.91 106 ALA A N 1
ATOM 841 C CA . ALA A 1 106 ? 24.111 7.778 -14.807 1.00 59.91 106 ALA A CA 1
ATOM 842 C C . ALA A 1 106 ? 23.456 6.690 -15.684 1.00 59.91 106 ALA A C 1
ATOM 844 O O . ALA A 1 106 ? 22.318 6.845 -16.123 1.00 59.91 106 ALA A O 1
ATOM 845 N N . ARG A 1 107 ? 24.163 5.579 -15.938 1.00 59.31 107 ARG A N 1
ATOM 846 C CA . ARG A 1 107 ? 23.633 4.396 -16.638 1.00 59.31 107 ARG A CA 1
ATOM 847 C C . ARG A 1 107 ? 22.883 3.433 -15.720 1.00 59.31 107 ARG A C 1
ATOM 849 O O . ARG A 1 107 ? 22.207 2.538 -16.225 1.00 59.31 107 ARG A O 1
ATOM 856 N N . ALA A 1 108 ? 23.020 3.576 -14.402 1.00 62.19 108 ALA A N 1
ATOM 857 C CA . ALA A 1 108 ? 22.238 2.801 -13.453 1.00 62.19 108 ALA A CA 1
ATOM 858 C C . ALA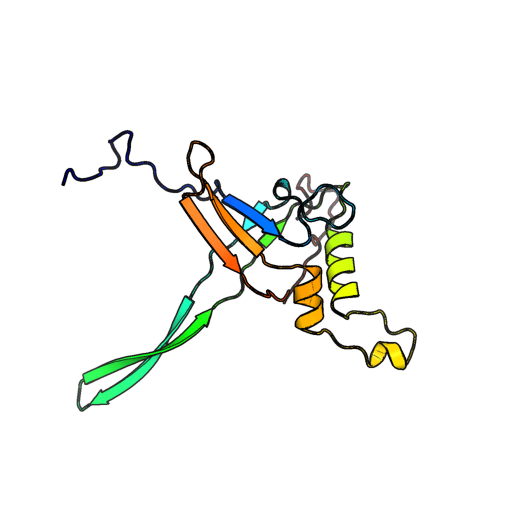 A 1 108 ? 20.818 3.377 -13.387 1.00 62.19 108 ALA A C 1
ATOM 860 O O . ALA A 1 108 ? 20.625 4.583 -13.258 1.00 62.19 108 ALA A O 1
ATOM 861 N N . SER A 1 109 ? 19.822 2.504 -13.495 1.00 63.66 109 SER A N 1
ATOM 862 C CA . SER A 1 109 ? 18.411 2.864 -13.406 1.00 63.66 109 SER A CA 1
ATOM 863 C C . SER A 1 109 ? 17.746 2.100 -12.275 1.00 63.66 109 SER A C 1
ATOM 865 O O . SER A 1 109 ? 18.148 0.980 -11.960 1.00 63.66 109 SER A O 1
ATOM 867 N N . LEU A 1 110 ? 16.675 2.673 -11.734 1.00 72.19 110 LEU A N 1
ATOM 868 C CA . LEU A 1 110 ? 15.802 2.002 -10.778 1.00 72.19 110 LEU A CA 1
ATOM 869 C C . LEU A 1 110 ? 15.357 0.631 -11.305 1.00 72.19 110 LEU A C 1
ATOM 871 O O . LEU A 1 110 ? 14.862 0.530 -12.432 1.00 72.19 110 LEU A O 1
ATOM 875 N N . SER A 1 111 ? 15.508 -0.418 -10.494 1.00 73.25 111 SER A N 1
ATOM 876 C CA . SER A 1 111 ? 15.110 -1.775 -10.875 1.00 73.25 111 SER A CA 1
ATOM 877 C C . SER A 1 111 ? 14.072 -2.347 -9.910 1.00 73.25 111 SER A C 1
ATOM 879 O O . SER A 1 111 ? 14.141 -2.183 -8.692 1.00 73.25 111 SER A O 1
ATOM 881 N N . LYS A 1 112 ? 13.080 -3.062 -10.459 1.00 70.38 112 LYS A N 1
ATOM 882 C CA . LYS A 1 112 ? 12.038 -3.718 -9.650 1.00 70.38 112 LYS A CA 1
ATOM 883 C C . LYS A 1 112 ? 12.632 -4.744 -8.682 1.00 70.38 112 LYS A C 1
ATOM 885 O O . LYS A 1 112 ? 12.095 -4.943 -7.594 1.00 70.38 112 LYS A O 1
ATOM 890 N N . LYS A 1 113 ? 13.722 -5.398 -9.090 1.00 73.25 113 LYS A N 1
ATOM 891 C CA . LYS A 1 113 ? 14.424 -6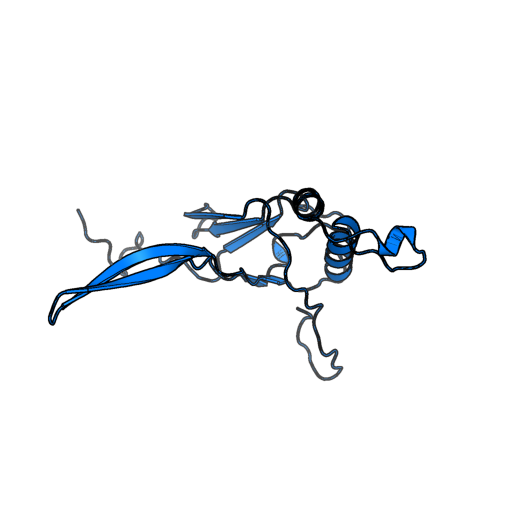.378 -8.266 1.00 73.25 113 LYS A CA 1
ATOM 892 C C . LYS A 1 113 ? 15.043 -5.707 -7.042 1.00 73.25 113 LYS A C 1
ATOM 894 O O . LYS A 1 113 ? 14.804 -6.173 -5.938 1.00 73.25 113 LYS A O 1
ATOM 899 N N . ASP A 1 114 ? 15.730 -4.588 -7.230 1.00 74.81 114 ASP A N 1
ATOM 900 C CA . ASP A 1 114 ? 16.414 -3.905 -6.130 1.00 74.81 114 ASP A CA 1
ATOM 901 C C . ASP A 1 114 ? 15.418 -3.281 -5.138 1.00 74.81 114 ASP A C 1
ATOM 903 O O . ASP A 1 114 ? 15.631 -3.342 -3.928 1.00 74.81 114 ASP A O 1
ATOM 907 N N . PHE A 1 115 ? 14.276 -2.770 -5.619 1.00 71.44 115 PHE A N 1
ATOM 908 C CA . PHE A 1 115 ? 13.168 -2.349 -4.746 1.00 71.44 115 PHE A CA 1
ATOM 909 C C . PHE A 1 115 ? 12.626 -3.499 -3.896 1.00 71.44 115 PHE A C 1
ATOM 911 O O . PHE A 1 115 ? 12.436 -3.351 -2.689 1.00 71.44 115 PHE A O 1
ATOM 918 N N . THR A 1 116 ? 12.403 -4.649 -4.529 1.00 71.44 116 THR A N 1
ATOM 919 C CA . THR A 1 116 ? 11.892 -5.846 -3.855 1.00 71.44 116 THR A CA 1
ATOM 920 C C . THR A 1 116 ? 12.877 -6.347 -2.804 1.00 71.44 116 THR A C 1
ATOM 922 O O . THR A 1 116 ? 12.472 -6.642 -1.685 1.00 71.44 116 THR A O 1
ATOM 925 N N . ASP A 1 117 ? 14.167 -6.399 -3.140 1.00 74.12 117 ASP A N 1
ATOM 926 C CA . ASP A 1 117 ? 15.217 -6.879 -2.240 1.00 74.12 117 ASP A CA 1
ATOM 927 C C . ASP A 1 117 ? 15.437 -5.921 -1.051 1.00 74.12 117 ASP A C 1
ATOM 929 O O . ASP A 1 117 ? 15.852 -6.355 0.020 1.00 74.12 117 ASP A O 1
ATOM 933 N N . THR A 1 118 ? 15.140 -4.627 -1.214 1.00 71.62 118 THR A N 1
ATOM 934 C CA . THR A 1 118 ? 1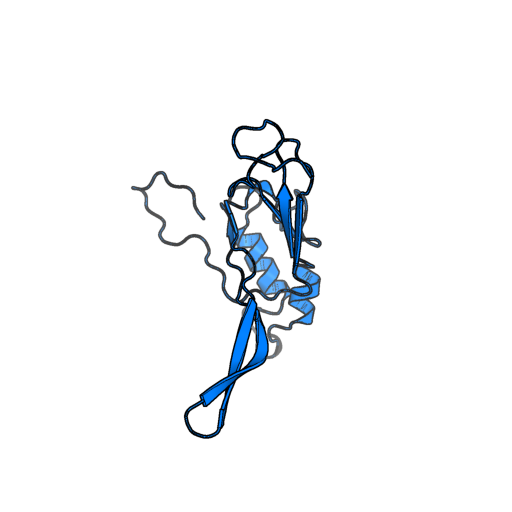5.388 -3.604 -0.184 1.00 71.62 118 THR A CA 1
ATOM 935 C C . THR A 1 118 ? 14.209 -3.390 0.770 1.00 71.62 118 THR A C 1
ATOM 937 O O . THR A 1 118 ? 14.419 -3.114 1.953 1.00 71.62 118 THR A O 1
ATOM 940 N N . ILE A 1 119 ? 12.976 -3.457 0.262 1.00 73.50 119 ILE A N 1
ATOM 941 C CA . ILE A 1 119 ? 11.743 -3.223 1.037 1.00 73.50 119 ILE A CA 1
ATOM 942 C C . ILE A 1 119 ? 11.163 -4.550 1.544 1.00 73.50 119 ILE A C 1
ATOM 944 O O . ILE A 1 119 ? 10.604 -4.624 2.642 1.00 73.50 119 ILE A O 1
ATOM 948 N N . GLY A 1 120 ? 11.317 -5.619 0.762 1.00 77.12 120 GLY A N 1
ATOM 949 C CA . GLY A 1 120 ? 10.589 -6.864 0.958 1.00 77.12 120 GLY A CA 1
ATOM 950 C C . GLY A 1 120 ? 9.098 -6.708 0.656 1.00 77.12 120 GLY A C 1
ATOM 951 O O . GLY A 1 120 ? 8.682 -5.855 -0.129 1.00 77.12 120 GLY A O 1
ATOM 952 N N . ASN A 1 121 ? 8.281 -7.540 1.297 1.00 80.94 121 ASN A N 1
ATOM 953 C CA . ASN A 1 121 ? 6.830 -7.465 1.207 1.00 80.94 121 ASN A CA 1
ATOM 954 C C . ASN A 1 121 ? 6.287 -6.461 2.230 1.00 80.94 121 ASN A C 1
ATOM 956 O O . ASN A 1 121 ? 6.815 -6.326 3.336 1.00 80.94 121 ASN A O 1
ATOM 960 N N . VAL A 1 122 ? 5.189 -5.795 1.877 1.00 81.44 122 VAL A N 1
ATOM 961 C CA . VAL A 1 122 ? 4.453 -4.924 2.804 1.00 81.44 122 VAL A CA 1
ATOM 962 C C . VAL A 1 122 ? 3.232 -5.673 3.292 1.00 81.44 122 VAL A C 1
ATOM 964 O O . VAL A 1 122 ? 2.412 -6.122 2.492 1.00 81.44 122 VAL A O 1
ATOM 967 N N . VAL A 1 123 ? 3.103 -5.810 4.607 1.00 84.25 123 VAL A N 1
ATOM 968 C CA . VAL A 1 123 ? 1.973 -6.497 5.228 1.00 84.25 123 VAL A CA 1
ATOM 969 C C . VAL A 1 123 ? 1.139 -5.477 5.987 1.00 84.25 123 VAL A C 1
ATOM 971 O O . VAL A 1 123 ? 1.637 -4.839 6.907 1.00 84.25 123 VAL A O 1
ATOM 974 N N . LEU A 1 124 ? -0.128 -5.344 5.605 1.00 85.12 124 LEU A N 1
ATOM 975 C CA . LEU A 1 124 ? -1.136 -4.548 6.297 1.00 85.12 124 LEU A CA 1
ATOM 976 C C . LEU A 1 124 ? -2.080 -5.498 7.036 1.00 85.12 124 LEU A C 1
ATOM 978 O O . LEU A 1 124 ? -2.747 -6.330 6.420 1.00 85.12 124 LEU A O 1
ATOM 982 N N . LYS A 1 125 ? -2.154 -5.368 8.354 1.00 85.75 125 LYS A N 1
ATOM 983 C CA . LYS A 1 125 ? -2.988 -6.190 9.229 1.00 85.75 125 LYS A CA 1
ATOM 984 C C . LYS A 1 125 ? -4.034 -5.320 9.899 1.00 85.75 125 LYS A C 1
ATOM 986 O O . LYS A 1 125 ? -3.728 -4.228 10.358 1.00 85.75 125 LYS A O 1
ATOM 991 N N . GLN A 1 126 ? -5.264 -5.804 9.983 1.00 83.25 126 GLN A N 1
ATOM 992 C CA . GLN A 1 126 ? -6.298 -5.223 10.827 1.00 83.25 126 GLN A CA 1
ATOM 993 C C . GLN A 1 126 ? -6.472 -6.102 12.062 1.00 83.25 126 GLN A C 1
ATOM 995 O O . GLN A 1 126 ? -6.662 -7.313 11.927 1.00 83.25 126 GLN A O 1
ATOM 1000 N N . ILE A 1 127 ? -6.417 -5.494 13.245 1.00 85.25 127 ILE A N 1
ATOM 1001 C CA . ILE A 1 127 ? -6.425 -6.205 14.530 1.00 85.25 127 ILE A CA 1
ATOM 1002 C C . ILE A 1 127 ? -7.751 -6.013 15.278 1.00 85.25 127 ILE A C 1
ATOM 1004 O O . ILE A 1 127 ? -8.429 -4.990 15.127 1.00 85.25 127 ILE A O 1
ATOM 1008 N N . ASP A 1 128 ? -8.136 -7.009 16.075 1.00 81.81 128 ASP A N 1
ATOM 1009 C CA . ASP A 1 128 ? -9.347 -6.991 16.901 1.00 81.81 128 ASP A CA 1
ATOM 1010 C C . ASP A 1 128 ? -9.161 -6.228 18.225 1.00 81.81 128 ASP A C 1
ATOM 1012 O O . ASP A 1 128 ? -8.153 -5.552 18.456 1.00 81.81 128 ASP A O 1
ATOM 1016 N N . SER A 1 129 ? -10.157 -6.324 19.114 1.00 75.88 129 SER A N 1
ATOM 1017 C CA . SER A 1 129 ? -10.113 -5.733 20.450 1.00 75.88 129 SER A CA 1
ATOM 1018 C C . SER A 1 129 ? -8.966 -6.263 21.329 1.00 75.88 129 SER A C 1
ATOM 1020 O O . SER A 1 129 ? -8.417 -5.489 22.121 1.00 75.88 129 SER A O 1
ATOM 1022 N N . THR A 1 130 ? -8.559 -7.516 21.124 1.00 76.44 130 THR A N 1
ATOM 1023 C CA . THR A 1 130 ? -7.528 -8.275 21.850 1.00 76.44 130 THR A CA 1
ATOM 1024 C C . THR A 1 130 ? -6.143 -8.281 21.185 1.00 76.44 130 THR A C 1
ATOM 1026 O O . THR A 1 130 ? -5.186 -8.756 21.791 1.00 76.44 130 THR A O 1
ATOM 1029 N N . GLY A 1 131 ? -6.009 -7.705 19.985 1.00 73.94 131 GLY A N 1
ATOM 1030 C CA . GLY A 1 131 ? -4.762 -7.675 19.210 1.00 73.94 131 GLY A CA 1
ATOM 1031 C C . GLY A 1 131 ? -4.593 -8.851 18.243 1.00 73.94 131 GLY A C 1
ATOM 1032 O O . GLY A 1 131 ? -3.526 -9.009 17.657 1.00 73.94 131 GLY A O 1
ATOM 1033 N N . LEU A 1 132 ? -5.626 -9.674 18.049 1.00 79.25 132 LEU A N 1
ATOM 1034 C CA . LEU A 1 132 ? -5.603 -10.764 17.079 1.00 79.25 132 LEU A CA 1
ATOM 1035 C C . LEU A 1 132 ? -5.830 -10.239 15.659 1.00 79.25 132 LEU A C 1
ATOM 1037 O O . LEU A 1 132 ? -6.674 -9.373 15.424 1.00 79.25 132 LEU A O 1
ATOM 1041 N N . GLU A 1 133 ? -5.097 -10.795 14.697 1.00 82.19 133 GLU A N 1
ATOM 1042 C CA . GLU A 1 133 ? -5.234 -10.464 13.277 1.00 82.19 133 GLU A CA 1
ATOM 1043 C C . GLU A 1 133 ? -6.603 -10.929 12.747 1.00 82.19 133 GLU A C 1
ATOM 1045 O O . GLU A 1 133 ? -6.879 -12.126 12.680 1.00 82.19 133 GLU A O 1
ATOM 1050 N N . ILE A 1 134 ? -7.463 -9.990 12.340 1.00 84.06 134 ILE A N 1
ATOM 1051 C CA . ILE A 1 134 ? -8.758 -10.292 11.701 1.00 84.06 134 ILE A CA 1
ATOM 1052 C C . ILE A 1 134 ? -8.616 -10.337 10.176 1.00 84.06 134 ILE A C 1
ATOM 1054 O O . ILE A 1 134 ? -9.322 -11.073 9.488 1.00 84.06 134 ILE A O 1
ATOM 1058 N N . GLU A 1 135 ? -7.758 -9.486 9.620 1.00 82.25 135 GLU A N 1
ATOM 1059 C CA . GLU A 1 135 ? -7.596 -9.319 8.178 1.00 82.25 135 GLU A CA 1
ATOM 1060 C C . GLU A 1 135 ? -6.138 -9.005 7.872 1.00 82.25 135 GLU A C 1
ATOM 1062 O O . GLU A 1 135 ? -5.547 -8.147 8.520 1.00 82.25 135 GLU A O 1
ATOM 1067 N N . ARG A 1 136 ? -5.564 -9.694 6.886 1.00 85.31 136 ARG A N 1
ATOM 1068 C CA . ARG A 1 136 ? -4.181 -9.504 6.457 1.00 85.31 136 ARG A CA 1
ATOM 1069 C C . ARG A 1 136 ? -4.144 -9.310 4.950 1.00 85.31 136 ARG A C 1
ATOM 1071 O O . ARG A 1 136 ? -4.612 -10.162 4.199 1.00 85.31 136 ARG A O 1
ATOM 1078 N N . TRP A 1 137 ? -3.533 -8.213 4.533 1.00 86.25 137 TRP A N 1
ATOM 1079 C CA . TRP A 1 137 ? -3.179 -7.913 3.156 1.00 86.25 137 TRP A CA 1
ATOM 1080 C C . TRP A 1 137 ? -1.668 -7.957 3.023 1.00 86.25 137 TRP A C 1
ATOM 1082 O O . TRP A 1 137 ? -0.953 -7.368 3.828 1.00 86.25 137 TRP A O 1
ATOM 1092 N N . GLU A 1 138 ? -1.180 -8.651 2.005 1.00 86.31 138 GLU A N 1
ATOM 1093 C CA . GLU A 1 138 ? 0.244 -8.733 1.712 1.00 86.31 138 GLU A CA 1
ATOM 1094 C C . GLU A 1 138 ? 0.495 -8.256 0.287 1.00 86.31 138 GLU A C 1
ATOM 1096 O O . GLU A 1 138 ? -0.053 -8.792 -0.677 1.00 86.31 138 GLU A O 1
ATOM 1101 N N . LEU A 1 139 ? 1.316 -7.219 0.170 1.00 83.88 139 LEU A N 1
ATOM 1102 C CA . LEU A 1 139 ? 1.793 -6.693 -1.092 1.00 83.88 139 LEU A CA 1
ATOM 1103 C C . LEU A 1 139 ? 3.124 -7.363 -1.389 1.00 83.88 139 LEU A C 1
ATOM 1105 O O . LEU A 1 139 ? 4.113 -7.154 -0.686 1.00 83.88 139 LEU A O 1
ATOM 1109 N N . VAL A 1 140 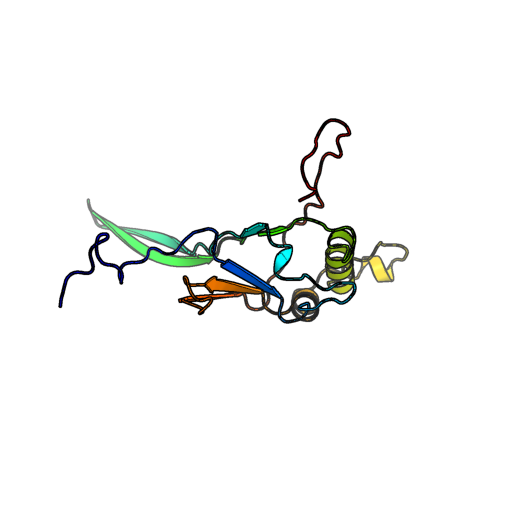? 3.127 -8.159 -2.452 1.00 83.31 140 VAL A N 1
ATOM 1110 C CA . VAL A 1 140 ? 4.304 -8.893 -2.908 1.00 83.31 140 VAL A CA 1
ATOM 1111 C C . VAL A 1 140 ? 5.053 -8.050 -3.931 1.00 83.31 140 VAL A C 1
ATOM 1113 O O . VAL A 1 140 ? 4.479 -7.649 -4.946 1.00 83.31 140 VAL A O 1
ATOM 1116 N N . ASN A 1 141 ? 6.344 -7.824 -3.684 1.00 81.94 141 ASN A N 1
ATOM 1117 C CA . ASN A 1 141 ? 7.236 -7.043 -4.547 1.00 81.94 141 ASN A CA 1
ATOM 1118 C C . ASN A 1 141 ? 6.694 -5.627 -4.865 1.00 81.94 141 ASN A C 1
ATOM 1120 O O . ASN A 1 141 ? 6.543 -5.281 -6.050 1.00 81.94 141 ASN A O 1
ATOM 1124 N N . PRO A 1 142 ? 6.339 -4.825 -3.840 1.00 81.50 142 PRO A N 1
ATOM 1125 C CA . PRO A 1 142 ? 5.844 -3.473 -4.037 1.00 81.50 142 PRO A CA 1
ATOM 1126 C C . PRO A 1 142 ? 6.939 -2.568 -4.610 1.00 81.50 142 PRO A C 1
ATOM 1128 O O . PRO A 1 142 ? 8.131 -2.766 -4.383 1.00 81.50 142 PRO A O 1
ATOM 1131 N N . ILE A 1 143 ? 6.512 -1.551 -5.353 1.00 80.12 143 ILE A N 1
ATOM 1132 C CA . ILE A 1 143 ? 7.379 -0.470 -5.824 1.00 80.12 143 ILE A CA 1
ATOM 1133 C C . ILE A 1 143 ? 6.908 0.837 -5.203 1.00 80.12 143 ILE A C 1
ATOM 1135 O O . ILE A 1 143 ? 5.704 1.055 -5.056 1.00 80.12 143 ILE A O 1
ATOM 1139 N N . ILE A 1 144 ? 7.851 1.710 -4.866 1.00 80.81 144 ILE A N 1
ATOM 1140 C CA . ILE A 1 144 ? 7.528 3.055 -4.405 1.00 80.81 144 ILE A CA 1
ATOM 1141 C C . ILE A 1 144 ? 7.374 3.947 -5.634 1.00 80.81 144 ILE A C 1
ATOM 1143 O O . ILE A 1 144 ? 8.292 4.066 -6.443 1.00 80.81 144 ILE A O 1
ATOM 1147 N N . THR A 1 145 ? 6.199 4.552 -5.788 1.00 81.62 145 THR A N 1
ATOM 1148 C CA . THR A 1 145 ? 5.893 5.442 -6.919 1.00 81.62 145 THR A CA 1
ATOM 1149 C C . THR A 1 145 ? 6.081 6.914 -6.583 1.00 81.62 145 THR A C 1
ATOM 1151 O O . THR A 1 145 ? 6.291 7.715 -7.487 1.00 81.62 145 THR A O 1
ATOM 1154 N N . ASN A 1 146 ? 5.971 7.273 -5.304 1.00 80.44 146 ASN A N 1
ATOM 1155 C CA . ASN A 1 146 ? 6.123 8.634 -4.810 1.00 80.44 146 ASN A CA 1
ATOM 1156 C C . ASN A 1 146 ? 6.605 8.600 -3.355 1.00 80.44 146 ASN A C 1
ATOM 1158 O O . ASN A 1 146 ? 6.145 7.747 -2.596 1.00 80.44 146 ASN A O 1
ATOM 1162 N N . ILE A 1 147 ? 7.489 9.527 -2.987 1.00 77.56 147 ILE A N 1
ATOM 1163 C CA . ILE A 1 147 ? 7.889 9.783 -1.599 1.00 77.56 147 ILE A CA 1
ATOM 1164 C C . ILE A 1 147 ? 7.755 11.282 -1.368 1.00 77.56 147 ILE A C 1
ATOM 1166 O O . ILE A 1 147 ? 8.316 12.070 -2.128 1.00 77.56 147 ILE A O 1
ATOM 1170 N N . ASP A 1 148 ? 7.001 11.643 -0.339 1.00 77.81 148 ASP A N 1
ATOM 1171 C CA . ASP A 1 148 ? 6.936 12.994 0.208 1.00 77.81 148 ASP A CA 1
ATOM 1172 C C . ASP A 1 148 ? 7.626 12.953 1.579 1.00 77.81 148 ASP A C 1
ATOM 1174 O O . ASP A 1 148 ? 7.442 11.986 2.314 1.00 77.81 148 ASP A O 1
ATOM 1178 N N . PHE A 1 149 ? 8.470 13.938 1.879 1.00 73.44 149 PHE A N 1
ATOM 1179 C CA . PHE A 1 149 ? 9.322 13.972 3.078 1.00 73.44 149 PHE A CA 1
ATOM 1180 C C . PHE A 1 149 ? 8.815 15.003 4.099 1.00 73.44 149 PHE A C 1
ATOM 1182 O O . PHE A 1 149 ? 9.612 15.702 4.721 1.00 73.44 149 PHE A O 1
ATOM 1189 N N . GLY A 1 150 ? 7.496 15.166 4.213 1.00 61.50 150 GLY A N 1
ATOM 1190 C CA . GLY A 1 150 ? 6.892 16.109 5.152 1.00 61.50 150 GLY A CA 1
ATOM 1191 C C . GLY A 1 150 ? 7.132 17.559 4.781 1.00 61.50 150 GLY A C 1
ATOM 1192 O O . GLY A 1 150 ? 7.867 18.286 5.448 1.00 61.50 150 GLY A O 1
ATOM 1193 N N . GLY A 1 151 ? 6.495 17.977 3.684 1.00 65.50 151 GLY A N 1
ATOM 1194 C CA . GLY A 1 151 ? 6.537 19.347 3.181 1.00 65.50 151 GLY A CA 1
ATOM 1195 C C . GLY A 1 151 ? 6.257 20.455 4.214 1.00 65.50 151 GLY A C 1
ATOM 1196 O O . GLY A 1 151 ? 5.821 20.232 5.331 1.00 65.50 151 GLY A O 1
ATOM 1197 N N . THR A 1 152 ? 6.496 21.696 3.778 1.00 57.78 152 THR A N 1
ATOM 1198 C CA . THR A 1 152 ? 6.336 22.977 4.504 1.00 57.78 152 THR A CA 1
ATOM 1199 C C . THR A 1 152 ? 6.661 22.944 6.003 1.00 57.78 152 THR A C 1
ATOM 1201 O O . THR A 1 152 ? 5.784 22.877 6.857 1.00 57.78 152 THR A O 1
ATOM 1204 N N . LEU A 1 153 ? 7.940 23.138 6.323 1.00 67.38 153 LEU A N 1
ATOM 1205 C CA . LEU A 1 153 ? 8.385 23.459 7.678 1.00 67.38 153 LEU A CA 1
ATOM 1206 C C . LEU A 1 153 ? 7.909 24.873 8.047 1.00 67.38 153 LEU A C 1
ATOM 1208 O O . LEU A 1 153 ? 8.291 25.847 7.394 1.00 67.38 153 LEU A O 1
ATOM 1212 N N . SER A 1 154 ? 7.084 24.991 9.086 1.00 65.75 154 SER A N 1
ATOM 1213 C CA . SER A 1 154 ? 6.608 26.275 9.607 1.00 65.75 154 SER A CA 1
ATOM 1214 C C . SER A 1 154 ? 6.929 26.397 11.091 1.00 65.75 154 SER A C 1
ATOM 1216 O O . SER A 1 154 ? 6.645 25.488 11.861 1.00 65.75 154 SER A O 1
ATOM 1218 N N . TYR A 1 155 ? 7.470 27.546 11.504 1.00 67.56 155 TYR A N 1
ATOM 1219 C CA . TYR A 1 155 ? 7.661 27.876 12.923 1.00 67.56 155 TYR A CA 1
ATOM 1220 C C . TYR A 1 155 ? 6.344 28.200 13.650 1.00 67.56 155 TYR A C 1
ATOM 1222 O O . TYR A 1 155 ? 6.355 28.398 14.860 1.00 67.56 155 TYR A O 1
ATOM 1230 N N . GLU A 1 156 ? 5.233 28.305 12.918 1.00 70.25 156 GLU A N 1
ATOM 1231 C CA . GLU A 1 156 ? 3.910 28.653 13.453 1.00 70.25 156 GLU A CA 1
ATOM 1232 C C . GLU A 1 156 ? 2.997 27.433 13.646 1.00 70.25 156 GLU A C 1
ATOM 1234 O O . GLU A 1 156 ? 1.877 27.586 14.128 1.00 70.25 156 GLU A O 1
ATOM 1239 N N . SER A 1 157 ? 3.440 26.238 13.242 1.00 71.50 157 SER A N 1
ATOM 1240 C CA . SER A 1 157 ? 2.681 24.997 13.405 1.00 71.50 157 SER A CA 1
ATOM 1241 C C . SER A 1 157 ? 3.296 24.147 14.516 1.00 71.50 157 SER A C 1
ATOM 1243 O O . SER A 1 157 ? 4.508 23.946 14.554 1.00 71.50 157 SER A O 1
ATOM 1245 N N . ASP A 1 158 ? 2.432 23.643 15.398 1.00 66.75 158 ASP A N 1
ATOM 1246 C CA . ASP A 1 158 ? 2.765 22.662 16.438 1.00 66.75 158 ASP A CA 1
ATOM 1247 C C . ASP A 1 158 ? 2.539 21.210 15.954 1.00 66.75 158 ASP A C 1
ATOM 1249 O O . ASP A 1 158 ? 2.594 20.269 16.751 1.00 66.75 158 ASP A O 1
ATOM 1253 N N . ASP A 1 159 ? 2.232 21.013 14.665 1.00 75.00 159 ASP A N 1
ATOM 1254 C CA . ASP A 1 159 ? 1.939 19.697 14.096 1.00 75.00 159 ASP A CA 1
ATOM 1255 C C . ASP A 1 159 ? 3.215 18.854 13.920 1.00 75.00 159 ASP A C 1
ATOM 1257 O O . ASP A 1 159 ? 4.332 19.361 13.792 1.00 75.00 159 ASP A O 1
ATOM 1261 N N . MET A 1 160 ? 3.050 17.529 13.918 1.00 70.50 160 MET A N 1
ATOM 1262 C CA . MET A 1 160 ? 4.150 16.591 13.677 1.00 70.50 160 MET A CA 1
ATOM 1263 C C . MET A 1 160 ? 4.478 16.526 12.178 1.00 70.50 160 MET A C 1
ATOM 1265 O O . MET A 1 160 ? 3.590 16.673 11.340 1.00 70.50 160 MET A O 1
ATOM 1269 N N . VAL A 1 161 ? 5.746 16.273 11.842 1.00 69.19 161 VAL A N 1
ATOM 1270 C CA . VAL A 1 161 ? 6.186 16.066 10.452 1.00 69.19 161 VAL A CA 1
ATOM 1271 C C . VAL A 1 161 ? 5.766 14.662 9.989 1.00 69.19 161 VAL A C 1
ATOM 1273 O O . VAL A 1 161 ? 6.003 13.683 10.703 1.00 69.19 161 VAL A O 1
ATOM 1276 N N . GLU A 1 162 ? 5.117 14.575 8.821 1.00 68.69 162 GLU A N 1
ATOM 1277 C CA . GLU A 1 162 ? 4.423 13.385 8.275 1.00 68.69 162 GLU A CA 1
ATOM 1278 C C . GLU A 1 162 ? 4.701 13.112 6.797 1.00 68.69 162 GLU A C 1
ATOM 1280 O O . GLU A 1 162 ? 4.950 14.091 6.066 1.00 68.69 162 GLU A O 1
#

Sequence (162 aa):
MASLFWGQANAEPKRQFRFELSFTSRNGDQPGDIPVWTVKTATKPVAQISTITHQYIDHTFNFPGRVTWQPITVTLVDPVNPDLSFAFLDILGKAGYKYPDTDSIARASLSKKDFTDTIGNVVLKQIDSTGLEIERWELVNPIITNIDFGGTLSYESDDMVE

Secondary structure (DSSP, 8-state):
-PPP-TTSTT-PPPPTT-EEEEETTS-SSSTT---GGGEEEEPPP-EEEEEEEEEETTEEEEEEEEEEEPPPPEEE---SSS-HHHHHHHHHHHTT----SSHHHHT----HHHHHHHH--EEEEEE-TTS-EEEEEEESS-------------TT--PPP-